Protein AF-A0A523VDJ6-F1 (afdb_monomer_lite)

Secondary structure (DSSP, 8-state):
-----SSSSGGGGS------------PPPP-----S-------SEEEEEES-GGGHHHHTTSGGGTTEEE-GGGEEEEE--TTS-HHHHHHHHHTSTTEEEEEE--

Sequence (106 aa):
MKYLYAALLTIILISAQPISIFSAKKAPKPLLRKSINKPIRASNKVIVKYKNKKKVSAASKKSLFKNRKLIKGGAVELKLKSSQNVTQVINRLEKDPNVEYAEPNY

pLDDT: mean 70.22, std 13.47, range [42.84, 89.5]

Structure (mmCIF, N/CA/C/O backbone):
data_AF-A0A523VDJ6-F1
#
_entry.id   AF-A0A523VDJ6-F1
#
loop_
_atom_site.group_PDB
_atom_site.id
_atom_site.type_symbol
_atom_site.label_atom_id
_atom_site.label_alt_id
_atom_site.label_comp_id
_atom_sit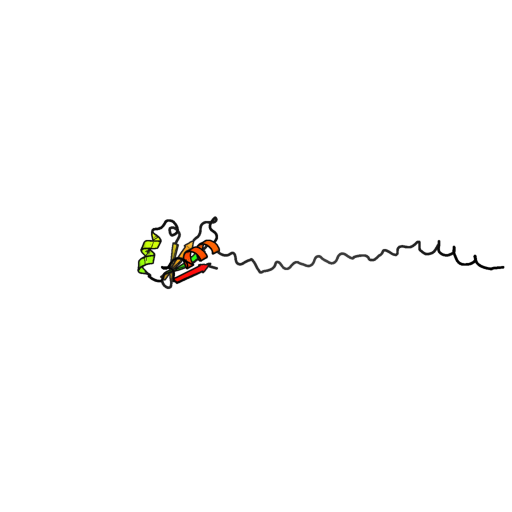e.label_asym_id
_atom_site.label_entity_id
_atom_site.label_seq_id
_atom_site.pdbx_PDB_ins_code
_atom_site.Cartn_x
_atom_site.Cartn_y
_atom_site.Cartn_z
_atom_site.occupancy
_atom_site.B_iso_or_equiv
_atom_site.auth_seq_id
_atom_site.auth_comp_id
_atom_site.auth_asym_id
_atom_site.auth_atom_id
_atom_site.pdbx_PDB_model_num
ATOM 1 N N . MET A 1 1 ? 62.834 20.723 73.437 1.00 42.84 1 MET A N 1
ATOM 2 C CA . MET A 1 1 ? 62.205 19.935 72.353 1.00 42.84 1 MET A CA 1
ATOM 3 C C . MET A 1 1 ? 61.002 20.705 71.813 1.00 42.84 1 MET A C 1
ATOM 5 O O . MET A 1 1 ? 60.076 20.927 72.574 1.00 42.84 1 MET A O 1
ATOM 9 N N . LYS A 1 2 ? 61.046 21.046 70.515 1.00 49.69 2 LYS A N 1
ATOM 10 C CA . LYS A 1 2 ? 59.914 21.203 69.574 1.00 49.69 2 LYS A CA 1
ATOM 11 C C . LYS A 1 2 ? 58.973 22.419 69.730 1.00 49.69 2 LYS A C 1
ATOM 13 O O . LYS A 1 2 ? 57.945 22.361 70.389 1.00 49.69 2 LYS A O 1
ATOM 18 N N . TYR A 1 3 ? 59.300 23.471 68.974 1.00 55.03 3 TYR A N 1
ATOM 19 C CA . TYR A 1 3 ? 58.349 24.390 68.335 1.00 55.03 3 TYR A CA 1
ATOM 20 C C . TYR A 1 3 ? 57.348 23.588 67.493 1.00 55.03 3 TYR A C 1
ATOM 22 O O . TYR A 1 3 ? 57.838 22.836 66.656 1.00 55.03 3 TYR A O 1
ATOM 30 N N . LEU A 1 4 ? 56.020 23.732 67.655 1.00 54.00 4 LEU A N 1
ATOM 31 C CA . LEU A 1 4 ? 55.066 23.415 66.568 1.00 54.00 4 LEU A CA 1
ATOM 32 C C . LEU A 1 4 ? 53.579 23.752 66.834 1.00 54.00 4 LEU A C 1
ATOM 34 O O . LEU A 1 4 ? 52.733 22.908 66.582 1.00 54.00 4 LEU A O 1
ATOM 38 N N . TYR A 1 5 ? 53.192 24.939 67.308 1.00 48.34 5 TYR A N 1
ATOM 39 C CA . TYR A 1 5 ? 51.747 25.280 67.310 1.00 48.34 5 TYR A CA 1
ATOM 40 C C . TYR A 1 5 ? 51.421 26.715 66.878 1.00 48.34 5 TYR A C 1
ATOM 42 O O . TYR A 1 5 ? 50.339 27.226 67.142 1.00 48.34 5 TYR A O 1
ATOM 50 N N . ALA A 1 6 ? 52.324 27.345 66.124 1.00 57.72 6 ALA A N 1
ATOM 51 C CA . ALA A 1 6 ? 52.032 28.552 65.358 1.00 57.72 6 ALA A CA 1
ATOM 52 C C . ALA A 1 6 ? 51.826 28.168 63.884 1.00 57.72 6 ALA A C 1
ATOM 54 O O . ALA A 1 6 ? 52.802 28.142 63.146 1.00 57.72 6 ALA A O 1
ATOM 55 N N . ALA A 1 7 ? 50.594 27.805 63.488 1.00 57.47 7 ALA A N 1
ATOM 56 C CA . ALA A 1 7 ? 50.152 27.805 62.075 1.00 57.47 7 ALA A CA 1
ATOM 57 C C . ALA A 1 7 ? 48.694 27.353 61.806 1.00 57.47 7 ALA A C 1
ATOM 59 O O . ALA A 1 7 ? 48.304 27.374 60.644 1.00 57.47 7 ALA A O 1
ATOM 60 N N . LEU A 1 8 ? 47.876 26.918 62.783 1.00 52.41 8 LEU A N 1
ATOM 61 C CA . LEU A 1 8 ? 46.658 26.147 62.434 1.00 52.41 8 LEU A CA 1
ATOM 62 C C . LEU A 1 8 ? 45.282 26.757 62.756 1.00 52.41 8 LEU A C 1
ATOM 64 O O . LEU A 1 8 ? 44.281 26.125 62.445 1.00 52.41 8 LEU A O 1
ATOM 68 N N . LEU A 1 9 ? 45.162 27.958 63.329 1.00 47.81 9 LEU A N 1
ATOM 69 C CA . LEU A 1 9 ? 43.825 28.502 63.660 1.00 47.81 9 LEU A CA 1
ATOM 70 C C . LEU A 1 9 ? 43.527 29.907 63.122 1.00 47.81 9 LEU A C 1
ATOM 72 O O . LEU A 1 9 ? 42.463 30.452 63.390 1.00 47.81 9 LEU A O 1
ATOM 76 N N . THR A 1 10 ? 44.386 30.456 62.262 1.00 53.00 10 THR A N 1
ATOM 77 C CA . THR A 1 10 ? 44.071 31.642 61.440 1.00 53.00 10 THR A CA 1
ATOM 78 C C . THR A 1 10 ? 43.194 31.326 60.217 1.00 53.00 10 THR A C 1
ATOM 80 O O . THR A 1 10 ? 42.798 32.235 59.496 1.00 53.00 10 THR A O 1
ATOM 83 N N . ILE A 1 11 ? 42.826 30.058 59.994 1.00 54.84 11 ILE A N 1
ATOM 84 C CA . ILE A 1 11 ? 41.999 29.612 58.852 1.00 54.84 11 ILE A CA 1
ATOM 85 C C . ILE A 1 11 ? 40.491 29.877 59.075 1.00 54.84 11 ILE A C 1
ATOM 87 O O . ILE A 1 11 ? 39.700 29.796 58.139 1.00 54.84 11 ILE A O 1
ATOM 91 N N . ILE A 1 12 ? 40.063 30.253 60.286 1.00 53.66 12 ILE A N 1
ATOM 92 C CA . ILE A 1 12 ? 38.631 30.300 60.646 1.00 53.66 12 ILE A CA 1
ATOM 93 C C . ILE A 1 12 ? 37.915 31.608 60.237 1.00 53.66 12 ILE A C 1
ATOM 95 O O . ILE A 1 12 ? 36.693 31.671 60.324 1.00 53.66 12 ILE A O 1
ATOM 99 N N . LEU A 1 13 ? 38.599 32.637 59.715 1.00 51.25 13 LEU A N 1
ATOM 100 C CA . LEU A 1 13 ? 37.962 33.956 59.514 1.00 51.25 13 LEU A CA 1
ATOM 101 C C . LEU A 1 13 ? 37.902 34.511 58.077 1.00 51.25 13 LEU A C 1
ATOM 103 O O . LEU A 1 13 ? 37.571 35.681 57.920 1.00 51.25 13 LEU A O 1
ATOM 107 N N . ILE A 1 14 ? 38.197 33.724 57.029 1.00 54.44 14 ILE A N 1
ATOM 108 C CA . ILE A 1 14 ? 38.289 34.262 55.645 1.00 54.44 14 ILE A CA 1
ATOM 109 C C . ILE A 1 14 ? 37.313 33.619 54.634 1.00 54.44 14 ILE A C 1
ATOM 111 O O . ILE A 1 14 ? 37.105 34.167 53.558 1.00 54.44 14 ILE A O 1
ATOM 115 N N . SER A 1 15 ? 36.609 32.528 54.951 1.00 51.22 15 SER A N 1
ATOM 116 C CA . SER A 1 15 ? 35.630 31.933 54.011 1.00 51.22 15 SER A CA 1
ATOM 117 C C . SER A 1 15 ? 34.175 32.371 54.237 1.00 51.22 15 SER A C 1
ATOM 119 O O . SER A 1 15 ? 33.258 31.853 53.598 1.00 51.22 15 SER A O 1
ATOM 121 N N . ALA A 1 16 ? 33.947 33.366 55.099 1.00 58.91 16 ALA A N 1
ATOM 122 C CA . ALA A 1 16 ? 32.663 34.038 55.255 1.00 58.91 16 ALA A CA 1
ATOM 123 C C . ALA A 1 16 ? 32.427 35.033 54.106 1.00 58.91 16 ALA A C 1
ATOM 125 O O . ALA A 1 16 ? 32.454 36.237 54.325 1.00 58.91 16 ALA A O 1
ATOM 126 N N . GLN A 1 17 ? 32.223 34.537 52.881 1.00 60.22 17 GLN A N 1
ATOM 127 C CA . GLN A 1 17 ? 31.633 35.298 51.770 1.00 60.22 17 GLN A CA 1
ATOM 128 C C . GLN A 1 17 ? 31.294 34.362 50.594 1.00 60.22 17 GLN A C 1
ATOM 130 O O . GLN A 1 17 ? 32.170 34.022 49.798 1.00 60.22 17 GLN A O 1
ATOM 135 N N . PRO A 1 18 ? 30.027 33.951 50.410 1.00 60.59 18 PRO A N 1
ATOM 136 C CA . PRO A 1 18 ? 29.593 33.447 49.121 1.00 60.59 18 PRO A CA 1
ATOM 137 C C . PRO A 1 18 ? 29.374 34.656 48.204 1.00 60.59 18 PRO A C 1
ATOM 139 O O . PRO A 1 18 ? 28.345 35.327 48.285 1.00 60.59 18 PRO A O 1
ATOM 142 N N . ILE A 1 19 ? 30.320 34.949 47.308 1.00 59.25 19 ILE A N 1
ATOM 143 C CA . ILE A 1 19 ? 30.077 35.872 46.187 1.00 59.25 19 ILE A CA 1
ATOM 144 C C . ILE A 1 19 ? 29.191 35.126 45.179 1.00 59.25 19 ILE A C 1
ATOM 146 O O . ILE A 1 19 ? 29.629 34.634 44.143 1.00 59.25 19 ILE A O 1
ATOM 150 N N . SER A 1 20 ? 27.916 34.989 45.532 1.00 56.34 20 SER A N 1
ATOM 151 C CA . SER A 1 20 ? 26.860 34.498 44.659 1.00 56.34 20 SER A CA 1
ATOM 152 C C . SER A 1 20 ? 26.195 35.695 43.997 1.00 56.34 20 SER A C 1
ATOM 154 O O . SER A 1 20 ? 25.185 36.200 44.482 1.00 56.34 20 SER A O 1
ATOM 156 N N . ILE A 1 21 ? 26.750 36.147 42.872 1.00 57.00 21 ILE A N 1
ATOM 157 C CA . ILE A 1 21 ? 26.034 37.039 41.952 1.00 57.00 21 ILE A CA 1
ATOM 158 C C . ILE A 1 21 ? 26.335 36.669 40.495 1.00 57.00 21 ILE A C 1
ATOM 160 O O . ILE A 1 21 ? 26.593 37.526 39.654 1.00 57.00 21 ILE A O 1
ATOM 164 N N . PHE A 1 22 ? 26.247 35.380 40.152 1.00 60.38 22 PHE A N 1
ATOM 165 C CA . PHE A 1 22 ? 25.940 35.027 38.765 1.00 60.38 22 PHE A CA 1
ATOM 166 C C . PHE A 1 22 ? 24.454 35.324 38.548 1.00 60.38 22 PHE A C 1
ATOM 168 O O . PHE A 1 22 ? 23.582 34.467 38.678 1.00 60.38 22 PHE A O 1
ATOM 175 N N . SER A 1 23 ? 24.157 36.602 38.309 1.00 53.97 23 SER A N 1
ATOM 176 C CA . SER A 1 23 ? 22.832 37.051 37.909 1.00 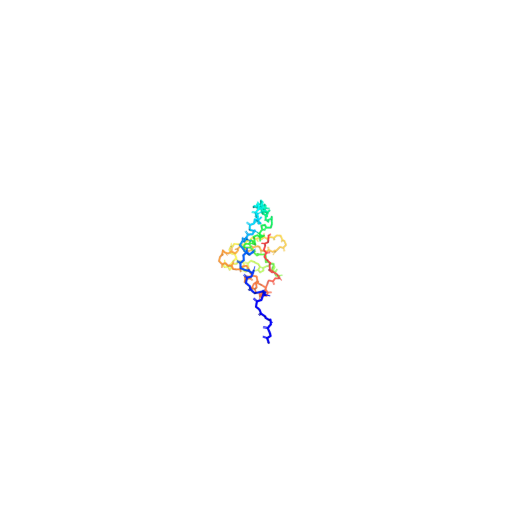53.97 23 SER A CA 1
ATOM 177 C C . SER A 1 23 ? 22.545 36.444 36.539 1.00 53.97 23 SER A C 1
ATOM 179 O O . SER A 1 23 ? 22.967 36.963 35.504 1.00 53.97 23 SER A O 1
ATOM 181 N N . ALA A 1 24 ? 21.870 35.294 36.533 1.00 62.69 24 ALA A N 1
ATOM 182 C CA . ALA A 1 24 ? 21.318 34.683 35.337 1.00 62.69 24 ALA A CA 1
ATOM 183 C C . ALA A 1 24 ? 20.191 35.588 34.823 1.00 62.69 24 ALA A C 1
ATOM 185 O O . ALA A 1 24 ? 19.003 35.365 35.067 1.00 62.69 24 ALA A O 1
ATOM 186 N N . LYS A 1 25 ? 20.581 36.668 34.140 1.00 65.06 25 LYS A N 1
ATOM 187 C CA . LYS A 1 25 ? 19.687 37.535 33.383 1.00 65.06 25 LYS A CA 1
ATOM 188 C C . LYS A 1 25 ? 18.940 36.620 32.416 1.00 65.06 25 LYS A C 1
ATOM 190 O O . LYS A 1 25 ? 19.551 36.050 31.517 1.00 65.06 25 LYS A O 1
ATOM 195 N N . LYS A 1 26 ? 17.644 36.402 32.675 1.00 62.03 26 LYS A N 1
ATOM 196 C CA . LYS A 1 26 ? 16.779 35.500 31.902 1.00 62.03 26 LYS A CA 1
ATOM 197 C C . LYS A 1 26 ? 16.989 35.773 30.414 1.00 62.03 26 LYS A C 1
ATOM 199 O O . LYS A 1 26 ? 16.600 36.833 29.925 1.00 62.03 26 LYS A O 1
ATOM 204 N N . ALA A 1 27 ? 17.620 34.833 29.714 1.00 67.31 27 ALA A N 1
ATOM 205 C CA . ALA A 1 27 ? 17.724 34.896 28.268 1.00 67.31 27 ALA A CA 1
ATOM 206 C C . ALA A 1 27 ? 16.295 34.930 27.697 1.00 67.31 27 ALA A C 1
ATOM 208 O O . ALA A 1 27 ? 15.441 34.163 28.163 1.00 67.31 27 ALA A O 1
ATOM 209 N N . PRO A 1 28 ? 15.992 35.828 26.742 1.00 68.75 28 PRO A N 1
ATOM 210 C CA . PRO A 1 28 ? 14.687 35.849 26.106 1.00 68.75 28 PRO A CA 1
ATOM 211 C C . PRO A 1 28 ? 14.425 34.465 25.515 1.00 68.75 28 PRO A C 1
ATOM 213 O O . PRO A 1 28 ? 15.282 33.885 24.849 1.00 68.75 28 PRO A O 1
ATOM 216 N N . LYS A 1 29 ? 13.250 33.917 25.838 1.00 71.06 29 LYS A N 1
ATOM 217 C CA . LYS A 1 29 ? 12.817 32.579 25.435 1.00 71.06 29 LYS A CA 1
ATOM 218 C C . LYS A 1 29 ? 13.092 32.428 23.933 1.00 71.06 29 LYS A C 1
ATOM 220 O O . LYS A 1 29 ? 12.582 33.260 23.178 1.00 71.06 29 LYS A O 1
ATOM 225 N N . PRO A 1 30 ? 13.893 31.441 23.488 1.00 67.62 30 PRO A N 1
ATOM 226 C CA . PRO A 1 30 ? 14.135 31.262 22.067 1.00 67.62 30 PRO A CA 1
ATOM 227 C C . PRO A 1 30 ? 12.772 31.118 21.400 1.00 67.62 30 PRO A C 1
ATOM 229 O O . PRO A 1 30 ? 11.961 30.284 21.813 1.00 67.62 30 PRO A O 1
ATOM 232 N N . LEU A 1 31 ? 12.484 31.991 20.432 1.00 73.00 31 LEU A N 1
ATOM 233 C CA . LEU A 1 31 ? 11.289 31.882 19.611 1.00 73.00 31 LEU A CA 1
ATOM 234 C C . LEU A 1 31 ? 11.409 30.552 18.878 1.00 73.00 31 LEU A C 1
ATOM 236 O O . LEU A 1 31 ? 12.096 30.449 17.864 1.00 73.00 31 LEU A O 1
ATOM 240 N N . LEU A 1 32 ? 10.787 29.517 19.444 1.00 66.62 32 LEU A N 1
ATOM 241 C CA . LEU A 1 32 ? 10.645 28.220 18.815 1.00 66.62 32 LEU A CA 1
ATOM 242 C C . LEU A 1 32 ? 9.935 28.483 17.491 1.00 66.62 32 LEU A C 1
ATOM 244 O O . LEU A 1 32 ? 8.718 28.681 17.451 1.00 66.62 32 LEU A O 1
ATOM 248 N N . ARG A 1 33 ? 10.707 28.539 16.401 1.00 62.59 33 ARG A N 1
ATOM 249 C CA . ARG A 1 33 ? 10.155 28.479 15.053 1.00 62.59 33 ARG A CA 1
ATOM 250 C C . ARG A 1 33 ? 9.295 27.226 15.046 1.00 62.59 33 ARG A C 1
ATOM 252 O O . ARG A 1 33 ? 9.814 26.126 15.228 1.00 62.59 33 ARG A O 1
ATOM 259 N N . LYS A 1 34 ? 7.977 27.389 14.896 1.00 59.88 34 LYS A N 1
ATOM 260 C CA . LYS A 1 34 ? 7.085 26.255 14.659 1.00 59.88 34 LYS A CA 1
ATOM 261 C C . LYS A 1 34 ? 7.680 25.506 13.474 1.00 59.88 34 LYS A C 1
ATOM 263 O O . LYS A 1 34 ? 7.769 26.069 12.386 1.00 59.88 34 LYS A O 1
ATOM 268 N N . SER A 1 35 ? 8.159 24.290 13.723 1.00 60.38 35 SER A N 1
ATOM 269 C CA . SER A 1 35 ? 8.635 23.397 12.677 1.00 60.38 35 SER A CA 1
ATOM 270 C C . SER A 1 35 ? 7.558 23.342 11.595 1.00 60.38 35 SER A C 1
ATOM 272 O O . SER A 1 35 ? 6.417 22.966 11.863 1.00 60.38 35 SER A O 1
ATOM 274 N N . ILE A 1 36 ? 7.902 23.803 10.390 1.00 66.06 36 ILE A N 1
ATOM 275 C CA . ILE A 1 36 ? 7.001 23.817 9.229 1.00 66.06 36 ILE A CA 1
ATOM 276 C C . ILE A 1 36 ? 6.826 22.391 8.676 1.00 66.06 36 ILE A C 1
ATOM 278 O O . ILE A 1 36 ? 5.951 22.155 7.847 1.00 66.06 36 ILE A O 1
ATOM 282 N N . ASN A 1 37 ? 7.553 21.404 9.217 1.00 59.69 37 ASN A N 1
ATOM 283 C CA . ASN A 1 37 ? 7.240 19.993 9.031 1.00 59.69 37 ASN A CA 1
ATOM 284 C C . ASN A 1 37 ? 5.976 19.643 9.822 1.00 59.69 37 ASN A C 1
ATOM 286 O O . ASN A 1 37 ? 6.018 18.968 10.851 1.00 59.69 37 ASN A O 1
ATOM 290 N N . LYS A 1 38 ? 4.817 20.081 9.316 1.00 58.00 38 LYS A N 1
ATOM 291 C CA . LYS A 1 38 ? 3.585 19.342 9.573 1.00 58.00 38 LYS A CA 1
ATOM 292 C C . LYS A 1 38 ? 3.864 17.916 9.090 1.00 58.00 38 LYS A C 1
ATOM 294 O O . LYS A 1 38 ? 4.257 17.768 7.932 1.00 58.00 38 LYS A O 1
ATOM 299 N N . PRO A 1 39 ? 3.717 16.886 9.938 1.00 57.47 39 PRO A N 1
ATOM 300 C CA . PRO A 1 39 ? 3.850 15.519 9.467 1.00 57.47 39 PRO A CA 1
ATOM 301 C C . PRO A 1 39 ? 2.879 15.353 8.300 1.00 57.47 39 PRO A C 1
ATOM 303 O O . PRO A 1 39 ? 1.697 15.689 8.436 1.00 57.47 39 PRO A O 1
ATOM 306 N N . ILE A 1 40 ? 3.395 14.916 7.148 1.00 58.19 40 ILE A N 1
ATOM 307 C CA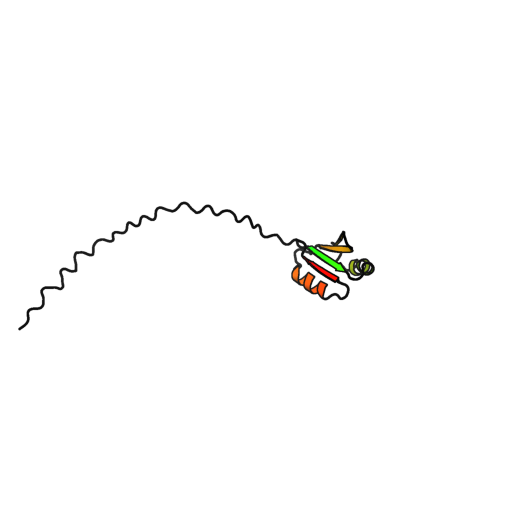 . ILE A 1 40 ? 2.571 14.575 5.989 1.00 58.19 40 ILE A CA 1
ATOM 308 C C . ILE A 1 40 ? 1.604 13.516 6.500 1.00 58.19 40 ILE A C 1
ATOM 310 O O . ILE A 1 40 ? 1.993 12.402 6.853 1.00 58.19 40 ILE A O 1
ATOM 314 N N . ARG A 1 41 ? 0.351 13.926 6.692 1.00 56.81 41 ARG A N 1
ATOM 315 C CA . ARG A 1 41 ? -0.665 13.102 7.329 1.00 56.81 41 ARG A CA 1
ATOM 316 C C . ARG A 1 41 ? -1.014 12.045 6.298 1.00 56.81 41 ARG A C 1
ATOM 318 O O . ARG A 1 41 ? -1.763 12.346 5.376 1.00 56.81 41 ARG A O 1
ATOM 325 N N . ALA A 1 42 ? -0.416 10.859 6.432 1.00 58.56 42 ALA A N 1
ATOM 326 C CA . ALA A 1 42 ? -0.683 9.734 5.549 1.00 58.56 42 ALA A CA 1
ATOM 327 C C . ALA A 1 42 ? -2.198 9.594 5.428 1.00 58.56 42 ALA A C 1
ATOM 329 O O . ALA A 1 42 ? -2.907 9.401 6.424 1.00 58.56 42 ALA A O 1
ATOM 330 N N . SER A 1 43 ? -2.711 9.823 4.224 1.00 68.31 43 SER A N 1
ATOM 331 C CA . SER A 1 43 ? -4.136 9.694 4.009 1.00 68.31 43 SER A CA 1
ATOM 332 C C . SER A 1 43 ? -4.486 8.213 4.206 1.00 68.31 43 SER A C 1
ATOM 334 O O . SER A 1 43 ? -3.704 7.336 3.845 1.00 68.31 43 SER A O 1
ATOM 336 N N . ASN A 1 44 ? -5.632 7.900 4.825 1.00 82.50 44 ASN A N 1
ATOM 337 C CA . ASN A 1 44 ? -6.097 6.513 5.009 1.00 82.50 44 ASN A CA 1
ATOM 338 C C . ASN A 1 44 ? -6.573 5.927 3.669 1.00 82.50 44 ASN A C 1
ATOM 340 O O . ASN A 1 44 ? -7.732 5.533 3.506 1.00 82.50 44 ASN A O 1
ATOM 344 N N . LYS A 1 45 ? -5.704 5.962 2.666 1.00 85.62 45 LYS A N 1
ATOM 345 C CA . LYS A 1 45 ? -5.973 5.611 1.286 1.00 85.62 45 LYS A CA 1
ATOM 346 C C . LYS A 1 45 ? -4.797 4.806 0.751 1.00 85.62 45 LYS A C 1
ATOM 348 O O . LYS A 1 45 ? -3.642 5.113 1.030 1.00 85.62 45 LYS A O 1
ATOM 353 N N . VAL A 1 46 ? -5.115 3.786 -0.031 1.00 87.38 46 VAL A N 1
ATOM 354 C CA . VAL A 1 46 ? -4.146 2.886 -0.661 1.00 87.38 46 VAL A CA 1
ATOM 355 C C . VAL A 1 46 ? -4.437 2.850 -2.150 1.00 87.38 46 VAL A C 1
ATOM 357 O O . VAL A 1 46 ? -5.587 2.677 -2.545 1.00 87.38 46 VAL A O 1
ATOM 360 N N . ILE A 1 47 ? -3.421 3.018 -2.981 1.00 88.56 47 ILE A N 1
ATOM 361 C CA . ILE A 1 47 ? -3.501 2.818 -4.424 1.00 88.56 47 ILE A CA 1
ATOM 362 C C . ILE A 1 47 ? -3.136 1.366 -4.707 1.00 88.56 47 ILE A C 1
ATOM 364 O O . ILE A 1 47 ? -2.117 0.878 -4.239 1.00 88.56 47 ILE A O 1
ATOM 368 N N . VAL A 1 48 ? -3.970 0.665 -5.470 1.00 87.88 48 VAL A N 1
ATOM 369 C CA . VAL A 1 48 ? -3.754 -0.736 -5.844 1.00 87.88 48 VAL A CA 1
ATOM 370 C C . VAL A 1 48 ? -3.862 -0.875 -7.347 1.00 87.88 48 VAL A C 1
ATOM 372 O O . VAL A 1 48 ? -4.885 -0.509 -7.933 1.00 87.88 48 VAL A O 1
ATOM 375 N N . LYS A 1 49 ? -2.849 -1.458 -7.979 1.00 86.81 49 LYS A N 1
ATOM 376 C CA . LYS A 1 49 ? -2.922 -1.870 -9.381 1.00 86.81 49 LYS A CA 1
ATOM 377 C C . LYS A 1 49 ? -3.028 -3.384 -9.453 1.00 86.81 49 LYS A C 1
ATOM 379 O O . LYS A 1 49 ? -2.351 -4.100 -8.725 1.00 86.81 49 LYS A O 1
ATOM 384 N N . TYR A 1 50 ? -3.897 -3.876 -10.327 1.00 85.00 50 TYR A N 1
ATOM 385 C CA . TYR A 1 50 ? -4.119 -5.306 -10.522 1.00 85.00 50 TYR A CA 1
ATOM 386 C C . TYR A 1 50 ? -3.501 -5.763 -11.836 1.00 85.00 50 TYR A C 1
ATOM 388 O O . TYR A 1 50 ? -3.680 -5.097 -12.856 1.00 85.00 50 TYR A O 1
ATOM 396 N N . LYS A 1 51 ? -2.896 -6.956 -11.833 1.00 84.19 51 LYS A N 1
ATOM 397 C CA . LYS A 1 51 ? -2.285 -7.565 -13.029 1.00 84.19 51 LYS A CA 1
ATOM 398 C C . LYS A 1 51 ? -3.290 -7.726 -14.169 1.00 84.19 51 LYS A C 1
ATOM 400 O O . LYS A 1 51 ? -2.951 -7.598 -15.339 1.00 84.19 51 LYS A O 1
ATOM 405 N N . ASN A 1 52 ? -4.551 -8.015 -13.833 1.00 81.00 52 ASN A N 1
ATOM 406 C CA . ASN A 1 52 ? -5.615 -8.194 -14.814 1.00 81.00 52 ASN A CA 1
ATOM 407 C C . ASN A 1 52 ? -6.766 -7.206 -14.586 1.00 81.00 52 ASN A C 1
ATOM 409 O O . ASN A 1 52 ? -7.565 -7.358 -13.658 1.00 81.00 52 ASN A O 1
ATOM 413 N N . LYS A 1 53 ? -6.904 -6.246 -15.509 1.00 69.19 53 LYS A N 1
ATOM 414 C CA . LYS A 1 53 ? -7.951 -5.210 -15.499 1.00 69.19 53 LYS A CA 1
ATOM 415 C C . LYS A 1 53 ? -9.373 -5.789 -15.458 1.00 69.19 53 LYS A C 1
ATOM 417 O O . LYS A 1 53 ? -10.248 -5.200 -14.830 1.00 69.19 53 LYS A O 1
ATOM 422 N N . LYS A 1 54 ? -9.616 -6.969 -16.050 1.00 67.75 54 LYS A N 1
ATOM 423 C CA . LYS A 1 54 ? -10.944 -7.618 -16.041 1.00 67.75 54 LYS A CA 1
ATOM 424 C C . LYS A 1 54 ? -11.325 -8.173 -14.663 1.00 67.75 54 LYS A C 1
ATOM 426 O O . LYS A 1 54 ? -12.506 -8.202 -14.334 1.00 67.75 54 LYS A O 1
ATOM 431 N N . LYS A 1 55 ? -10.347 -8.558 -13.828 1.00 62.94 55 LYS A N 1
ATOM 432 C CA . LYS A 1 55 ? -10.582 -9.074 -12.461 1.00 62.94 55 LYS A CA 1
ATOM 433 C C . LYS A 1 55 ? -10.853 -7.974 -11.435 1.00 62.94 55 LYS A C 1
ATOM 435 O O . LYS A 1 55 ? -11.374 -8.265 -10.356 1.00 62.94 55 LYS A O 1
ATOM 440 N N . VAL A 1 56 ? -10.577 -6.716 -11.787 1.00 60.97 56 VAL A N 1
ATOM 441 C CA . VAL A 1 56 ? -10.887 -5.553 -10.946 1.00 60.97 56 VAL A CA 1
ATOM 442 C C . VAL A 1 56 ? -12.379 -5.502 -10.626 1.00 60.97 56 VAL A C 1
ATOM 444 O O . VAL A 1 56 ? -12.721 -5.164 -9.502 1.00 60.97 56 VAL A O 1
ATOM 447 N N . SER A 1 57 ? -13.253 -5.905 -11.560 1.00 56.34 57 SER A N 1
ATOM 448 C CA . SER A 1 57 ? -14.719 -5.937 -11.401 1.00 56.34 57 SER A CA 1
ATOM 449 C C . SER A 1 57 ? -15.224 -7.035 -10.451 1.00 56.34 57 SER A C 1
ATOM 451 O O . SER A 1 57 ? -16.274 -6.861 -9.824 1.00 56.34 57 SER A O 1
ATOM 453 N N . ALA A 1 58 ? -14.460 -8.117 -10.275 1.00 55.25 58 ALA A N 1
ATOM 454 C CA . ALA A 1 58 ? -14.796 -9.230 -9.390 1.00 55.25 58 ALA A CA 1
ATOM 455 C C . ALA A 1 58 ? -14.299 -8.996 -7.953 1.00 55.25 58 ALA A C 1
ATOM 457 O O . ALA A 1 58 ? -15.080 -9.127 -7.010 1.00 55.25 58 ALA A O 1
ATOM 458 N N . ALA A 1 59 ? -13.040 -8.569 -7.773 1.00 57.06 59 ALA A N 1
ATOM 459 C CA . ALA A 1 59 ? -12.500 -8.194 -6.455 1.00 57.06 59 ALA A CA 1
ATOM 460 C C . ALA A 1 59 ? -13.322 -7.055 -5.829 1.00 57.06 59 ALA A C 1
ATOM 462 O O . ALA A 1 59 ? -13.724 -7.107 -4.670 1.00 57.06 59 ALA A O 1
ATOM 463 N N . SER A 1 60 ? -13.691 -6.110 -6.683 1.00 54.94 60 SER A N 1
ATOM 464 C CA . SER A 1 60 ? -14.679 -5.054 -6.517 1.00 54.94 60 SER A CA 1
ATOM 465 C C . SER A 1 60 ? -15.958 -5.391 -5.738 1.00 54.94 60 SER A C 1
ATOM 467 O O . SER A 1 60 ? -16.503 -4.523 -5.053 1.00 54.94 60 SER A O 1
ATOM 469 N N . LYS A 1 61 ? -16.478 -6.615 -5.870 1.00 54.56 61 LYS A N 1
ATOM 470 C CA . LYS A 1 61 ? -17.740 -7.013 -5.232 1.00 54.56 61 LYS A CA 1
ATOM 471 C C . LYS A 1 61 ? -17.553 -7.398 -3.761 1.00 54.56 61 LYS A C 1
ATOM 473 O O . LYS A 1 61 ? -18.535 -7.492 -3.030 1.00 54.56 61 LYS A O 1
ATOM 478 N N . LYS A 1 62 ? -16.312 -7.593 -3.294 1.00 59.62 62 LYS A N 1
ATOM 479 C CA . LYS A 1 62 ? -16.027 -7.869 -1.880 1.00 59.62 62 LYS A CA 1
ATOM 480 C C . LYS A 1 62 ? -16.186 -6.584 -1.057 1.00 59.62 62 LYS A C 1
ATOM 482 O O . LYS A 1 62 ? -15.720 -5.519 -1.446 1.00 59.62 62 LYS A O 1
ATOM 487 N N . SER A 1 63 ? -16.806 -6.704 0.118 1.00 54.81 63 SER A N 1
ATOM 488 C CA . SER A 1 63 ? -17.129 -5.622 1.073 1.00 54.81 63 SER A CA 1
ATOM 489 C C . SER A 1 63 ? -15.996 -4.608 1.333 1.00 54.81 63 SER A C 1
ATOM 491 O O . SER A 1 63 ? -16.252 -3.415 1.496 1.00 54.81 63 SER A O 1
ATOM 493 N N . LEU A 1 64 ? -14.738 -5.061 1.292 1.00 57.28 64 LEU A N 1
ATOM 494 C CA . LEU A 1 64 ? -13.537 -4.229 1.445 1.00 57.28 64 LEU A CA 1
ATOM 495 C C . LEU A 1 64 ? -13.383 -3.143 0.363 1.00 57.28 64 LEU A C 1
ATOM 497 O O . LEU A 1 64 ? -12.707 -2.148 0.597 1.00 57.28 64 LEU A O 1
ATOM 501 N N . PHE A 1 65 ? -14.035 -3.300 -0.789 1.00 61.50 65 PHE A N 1
ATOM 502 C CA . PHE A 1 65 ? -13.891 -2.434 -1.961 1.00 61.50 65 PHE A CA 1
ATOM 503 C C . PHE A 1 65 ? -15.075 -1.489 -2.186 1.00 61.50 65 PHE A C 1
ATOM 505 O O . PHE A 1 65 ? -15.161 -0.886 -3.258 1.00 61.50 65 PHE A O 1
ATOM 512 N N . LYS A 1 66 ? -15.991 -1.357 -1.211 1.00 64.25 66 LYS A N 1
ATOM 513 C CA . LYS A 1 66 ? -17.160 -0.461 -1.316 1.00 64.25 66 LYS A CA 1
ATOM 514 C C . LYS A 1 66 ? -16.765 1.016 -1.454 1.00 64.25 66 LYS A C 1
ATOM 516 O O . LYS A 1 66 ? -17.445 1.756 -2.148 1.00 64.25 66 LYS A O 1
ATOM 521 N N . ASN A 1 67 ? -15.636 1.419 -0.869 1.00 70.50 67 ASN A N 1
ATOM 522 C CA . ASN A 1 67 ? -15.129 2.793 -0.924 1.00 70.50 67 ASN A CA 1
ATOM 523 C C . ASN A 1 67 ? -13.918 2.902 -1.856 1.00 70.50 67 ASN A C 1
ATOM 525 O O . ASN A 1 67 ? -12.822 3.261 -1.415 1.00 70.50 67 ASN A O 1
ATOM 529 N N . ARG A 1 68 ? -14.102 2.545 -3.131 1.00 75.00 68 ARG A N 1
ATOM 530 C CA . ARG A 1 68 ? -13.034 2.633 -4.128 1.00 75.00 68 ARG A CA 1
ATOM 531 C C . ARG A 1 68 ? -13.290 3.704 -5.181 1.00 75.00 68 ARG A C 1
ATOM 533 O O . ARG A 1 68 ? -14.434 3.918 -5.575 1.00 75.00 68 ARG A O 1
ATOM 540 N N . LYS A 1 69 ? -12.219 4.299 -5.699 1.00 79.56 69 LYS A N 1
ATOM 541 C CA . LYS A 1 69 ? -12.250 5.191 -6.862 1.00 79.56 69 LYS A CA 1
ATOM 542 C C . LYS A 1 69 ? -11.306 4.649 -7.930 1.00 79.56 69 LYS A C 1
ATOM 544 O O . LYS A 1 69 ? -10.163 4.318 -7.635 1.00 79.56 69 LYS A O 1
ATOM 549 N N . LEU A 1 70 ? -11.787 4.521 -9.165 1.00 79.94 70 LEU A N 1
ATOM 550 C CA . LEU A 1 70 ? -10.914 4.189 -10.289 1.00 79.94 70 LEU A CA 1
ATOM 551 C C . LEU A 1 70 ? -10.032 5.406 -10.593 1.00 79.94 70 LEU A C 1
ATOM 553 O O . LEU A 1 70 ? -10.541 6.521 -10.717 1.00 79.94 70 LEU A O 1
ATOM 557 N N . ILE A 1 71 ? -8.726 5.187 -10.705 1.00 79.94 71 ILE A N 1
ATOM 558 C CA . ILE A 1 71 ? -7.739 6.219 -11.028 1.00 79.94 71 ILE A CA 1
ATOM 559 C C . ILE A 1 71 ? -7.120 5.930 -12.401 1.00 79.94 71 ILE A C 1
ATOM 561 O O . ILE A 1 71 ? -7.259 4.834 -12.958 1.00 79.94 71 ILE A O 1
ATOM 565 N N . LYS A 1 72 ? -6.457 6.936 -12.984 1.00 73.50 72 LYS A N 1
ATOM 566 C CA . LYS A 1 72 ? -5.805 6.809 -14.296 1.00 73.50 72 LYS A CA 1
ATOM 567 C C . LYS A 1 72 ? -4.819 5.630 -14.303 1.00 73.50 72 LYS A C 1
ATOM 569 O O . LYS A 1 72 ? -4.227 5.292 -13.284 1.00 73.50 72 LYS A O 1
ATOM 574 N N . GLY A 1 73 ? -4.674 4.979 -15.457 1.00 71.50 73 GLY A N 1
ATOM 575 C CA . GLY A 1 73 ? -3.786 3.819 -15.617 1.00 71.50 73 GLY A CA 1
ATOM 576 C C . GLY A 1 73 ? -4.382 2.473 -15.185 1.00 71.50 73 GLY A C 1
ATOM 577 O O . GLY A 1 73 ? -3.705 1.452 -15.279 1.00 71.50 73 GLY A O 1
ATOM 578 N N . GLY A 1 74 ? -5.653 2.430 -14.766 1.00 73.06 74 GLY A N 1
ATOM 579 C CA . GLY A 1 74 ? -6.310 1.190 -14.333 1.00 73.06 74 GLY A CA 1
ATOM 580 C C . GLY A 1 74 ? -5.987 0.787 -12.892 1.00 73.06 74 GLY A C 1
ATOM 581 O O . GLY A 1 74 ? -6.247 -0.353 -12.508 1.00 73.06 74 GLY A O 1
ATOM 582 N N . ALA A 1 75 ? -5.435 1.715 -12.108 1.00 82.25 75 ALA A N 1
ATOM 583 C CA . ALA A 1 75 ? -5.277 1.573 -10.669 1.00 82.25 75 ALA A CA 1
ATOM 584 C C . ALA A 1 75 ? -6.587 1.908 -9.937 1.00 82.25 75 ALA A C 1
ATOM 586 O O . ALA A 1 75 ? -7.485 2.571 -10.465 1.00 82.25 75 ALA A O 1
ATOM 587 N N . VAL A 1 76 ? -6.692 1.446 -8.698 1.00 85.25 76 VAL A N 1
ATOM 588 C CA . VAL A 1 76 ? -7.848 1.623 -7.827 1.00 85.25 76 VAL A CA 1
ATOM 589 C C . VAL A 1 76 ? -7.387 2.250 -6.520 1.00 85.25 76 VAL A C 1
ATOM 591 O O . VAL A 1 76 ? -6.562 1.684 -5.815 1.00 85.25 76 VAL A O 1
ATOM 594 N N . GLU A 1 77 ? -7.957 3.394 -6.171 1.00 86.56 77 GLU A N 1
ATOM 595 C CA . GLU A 1 77 ? -7.798 4.012 -4.859 1.00 86.56 77 GLU A CA 1
ATOM 596 C C . GLU A 1 77 ? -8.794 3.369 -3.894 1.00 86.56 77 GLU A C 1
ATOM 598 O O . GLU A 1 77 ? -9.997 3.367 -4.155 1.00 86.56 77 GLU A O 1
ATOM 603 N N . LEU A 1 78 ? -8.310 2.832 -2.782 1.00 85.94 78 LEU A N 1
ATOM 604 C CA . LEU A 1 78 ? -9.097 2.253 -1.700 1.00 85.94 78 LEU A CA 1
ATOM 605 C C . LEU A 1 78 ? -9.054 3.186 -0.505 1.00 85.94 78 LEU A C 1
ATOM 607 O O . LEU A 1 78 ? -7.987 3.418 0.056 1.00 85.94 78 LEU A O 1
ATOM 611 N N . LYS A 1 79 ? -10.213 3.687 -0.081 1.00 86.06 79 LYS A N 1
ATOM 612 C CA . LYS A 1 79 ? -10.326 4.449 1.162 1.00 86.06 79 LYS A CA 1
ATOM 613 C C . LYS A 1 79 ? -10.560 3.487 2.323 1.00 86.06 79 LYS A C 1
ATOM 615 O O . LYS A 1 79 ? -11.607 2.840 2.400 1.00 86.06 79 LYS A O 1
ATOM 620 N N . LEU A 1 80 ? -9.590 3.413 3.226 1.00 83.56 80 LEU A N 1
ATOM 621 C CA . LEU A 1 80 ? -9.645 2.562 4.408 1.00 83.56 80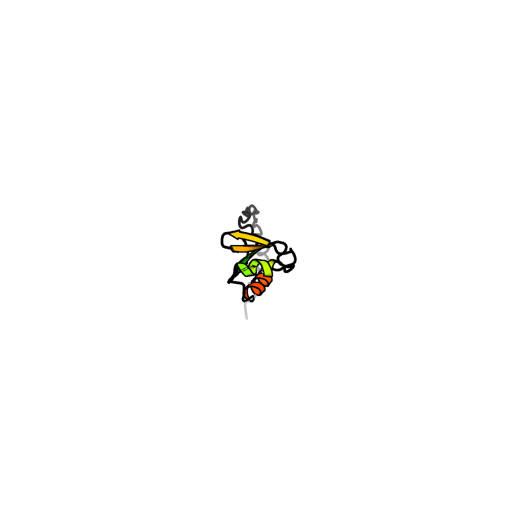 LEU A CA 1
ATOM 622 C C . LEU A 1 80 ? -10.537 3.178 5.486 1.00 83.56 80 LEU A C 1
ATOM 624 O O . LEU A 1 80 ? -10.693 4.401 5.584 1.00 83.56 80 LEU A O 1
ATOM 628 N N . LYS A 1 81 ? -11.135 2.319 6.314 1.00 81.50 81 LYS A N 1
ATOM 629 C CA . LYS A 1 81 ? -11.828 2.773 7.527 1.00 81.50 81 LYS A CA 1
ATOM 630 C C . LYS A 1 81 ? -10.802 3.269 8.545 1.00 81.50 81 LYS A C 1
ATOM 632 O O . LYS A 1 81 ? -9.677 2.790 8.566 1.00 81.50 81 LYS A O 1
ATOM 637 N N . SER A 1 82 ? -11.211 4.173 9.438 1.00 74.56 82 SER A N 1
ATOM 638 C CA . SER A 1 82 ? -10.312 4.751 10.452 1.00 74.56 82 SER A CA 1
ATOM 639 C C . SER A 1 82 ? -9.650 3.714 11.371 1.00 74.56 82 SER A C 1
ATOM 641 O O . SER A 1 82 ? -8.610 4.003 11.945 1.00 74.56 82 SER A O 1
ATOM 643 N N . SER A 1 83 ? -10.249 2.529 11.523 1.00 79.19 83 SER A N 1
ATOM 644 C CA . SER A 1 83 ? -9.728 1.422 12.331 1.00 79.19 83 SER A CA 1
ATOM 645 C C . SER A 1 83 ? -8.747 0.506 11.590 1.00 79.19 83 SER A C 1
ATOM 647 O O . SER A 1 83 ? -8.185 -0.400 12.198 1.00 79.19 83 SER A O 1
ATOM 649 N N . GLN A 1 84 ? -8.562 0.682 10.279 1.00 79.12 84 GLN A N 1
ATOM 650 C CA . GLN A 1 84 ? -7.713 -0.184 9.463 1.00 79.12 84 GLN A CA 1
ATOM 651 C C . GLN A 1 84 ? -6.319 0.424 9.312 1.00 79.12 84 GLN A C 1
ATOM 653 O O . GLN A 1 84 ? -6.171 1.563 8.877 1.00 79.12 84 GLN A O 1
ATOM 658 N N . ASN A 1 85 ? -5.293 -0.364 9.632 1.00 84.44 85 ASN A N 1
ATOM 659 C CA . ASN A 1 85 ? -3.902 0.035 9.464 1.00 84.44 85 ASN A CA 1
ATOM 660 C C . ASN A 1 85 ? -3.491 -0.085 7.984 1.00 84.44 85 ASN A C 1
ATOM 662 O O . ASN A 1 85 ? -3.542 -1.174 7.408 1.00 84.44 85 ASN A O 1
ATOM 666 N N . VAL A 1 86 ? -3.067 1.035 7.390 1.00 84.50 86 VAL A N 1
ATOM 667 C CA . VAL A 1 86 ? -2.631 1.141 5.987 1.00 84.50 86 VAL A CA 1
ATOM 668 C C . VAL A 1 86 ? -1.563 0.100 5.646 1.00 84.50 86 VAL A C 1
ATOM 670 O O . VAL A 1 86 ? -1.723 -0.642 4.679 1.00 84.50 86 VAL A O 1
ATOM 673 N N . THR A 1 87 ? -0.530 -0.029 6.478 1.00 86.81 87 THR A N 1
ATOM 674 C CA . THR A 1 87 ? 0.591 -0.953 6.258 1.00 86.81 87 THR A CA 1
ATOM 675 C C . THR A 1 87 ? 0.135 -2.409 6.254 1.00 86.81 87 THR A C 1
ATOM 677 O O . THR A 1 87 ? 0.526 -3.186 5.390 1.00 86.81 87 THR A O 1
ATOM 680 N N . GLN A 1 88 ? -0.750 -2.792 7.177 1.00 87.62 88 GLN A N 1
ATOM 681 C CA . GLN A 1 88 ? -1.279 -4.160 7.214 1.00 87.62 88 GLN A CA 1
ATOM 682 C C . GLN A 1 88 ? -2.128 -4.479 5.980 1.00 87.62 88 GLN A C 1
ATOM 684 O O . GLN A 1 88 ? -2.101 -5.606 5.482 1.00 87.62 88 GLN A O 1
ATOM 689 N N . VAL A 1 89 ? -2.884 -3.498 5.480 1.00 86.12 89 VAL A N 1
ATOM 690 C CA . VAL A 1 89 ? -3.687 -3.665 4.266 1.00 86.12 89 VAL A CA 1
ATOM 691 C C . VAL A 1 89 ? -2.791 -3.804 3.038 1.00 86.12 89 VAL A C 1
ATOM 693 O O . VAL A 1 89 ? -3.032 -4.710 2.243 1.00 86.12 89 VAL A O 1
ATOM 696 N N . ILE A 1 90 ? -1.741 -2.989 2.915 1.00 87.75 90 ILE A N 1
ATOM 697 C CA . ILE A 1 90 ? -0.746 -3.103 1.836 1.00 87.75 90 ILE A CA 1
ATOM 698 C C . ILE A 1 90 ? -0.084 -4.482 1.869 1.00 87.75 90 ILE A C 1
ATOM 700 O O . ILE A 1 90 ? -0.187 -5.218 0.892 1.00 87.75 90 ILE A O 1
ATOM 704 N N . ASN A 1 91 ? 0.441 -4.906 3.022 1.00 89.50 91 ASN A N 1
ATOM 705 C CA . ASN A 1 91 ? 1.081 -6.218 3.176 1.00 89.50 91 ASN A CA 1
ATOM 706 C C . ASN A 1 91 ? 0.146 -7.385 2.819 1.00 89.50 91 ASN A C 1
ATOM 708 O O . ASN A 1 91 ? 0.592 -8.451 2.395 1.00 89.50 91 ASN A O 1
ATOM 712 N N . ARG A 1 92 ? -1.168 -7.227 3.027 1.00 87.88 92 ARG A N 1
ATOM 713 C CA . ARG A 1 92 ? -2.163 -8.225 2.616 1.00 87.88 92 ARG A CA 1
ATOM 714 C C . ARG A 1 92 ? -2.409 -8.199 1.108 1.00 87.88 92 ARG A C 1
ATOM 716 O O . ARG A 1 92 ? -2.612 -9.260 0.526 1.00 87.88 92 ARG A O 1
ATOM 723 N N . LEU A 1 93 ? -2.436 -7.014 0.502 1.00 86.75 93 LEU A N 1
ATOM 724 C CA . LEU A 1 93 ? -2.663 -6.828 -0.931 1.00 86.75 93 LEU A CA 1
ATOM 725 C C . LEU A 1 93 ? -1.471 -7.300 -1.762 1.00 86.75 93 LEU A C 1
ATOM 727 O O . LEU A 1 93 ? -1.687 -7.951 -2.773 1.00 86.75 93 LEU A O 1
ATOM 731 N N . GLU A 1 94 ? -0.241 -7.058 -1.318 1.00 86.88 94 GLU A N 1
ATOM 732 C CA . GLU A 1 94 ? 0.972 -7.546 -1.994 1.00 86.88 94 GLU A CA 1
ATOM 733 C C . GLU A 1 94 ? 1.047 -9.078 -2.052 1.00 86.88 94 GLU A C 1
ATOM 735 O O . GLU A 1 94 ? 1.613 -9.647 -2.980 1.00 86.88 94 GLU A O 1
ATOM 740 N N . LYS A 1 95 ? 0.422 -9.761 -1.087 1.00 87.38 95 LYS A N 1
ATOM 741 C CA . LYS A 1 95 ? 0.300 -11.225 -1.074 1.00 87.38 95 LYS A CA 1
ATOM 742 C C . LYS A 1 95 ? -0.810 -11.751 -1.990 1.00 87.38 95 LYS A C 1
ATOM 744 O O . LYS A 1 95 ? -0.893 -12.962 -2.191 1.00 87.38 95 LYS A O 1
ATOM 749 N N . ASP A 1 96 ? -1.688 -10.896 -2.520 1.00 83.94 96 ASP A N 1
ATOM 750 C CA . ASP A 1 96 ? -2.728 -11.328 -3.456 1.00 83.94 96 ASP A CA 1
ATOM 751 C C . ASP A 1 96 ? -2.099 -11.559 -4.842 1.00 83.94 96 ASP A C 1
ATOM 753 O O . ASP A 1 96 ? -1.584 -10.620 -5.452 1.00 83.94 96 ASP A O 1
ATOM 757 N N . PRO A 1 97 ? -2.175 -12.778 -5.410 1.00 84.19 97 PRO A N 1
ATOM 758 C CA . PRO A 1 97 ? -1.542 -13.087 -6.692 1.00 84.19 97 PRO A CA 1
ATOM 759 C C . PRO A 1 97 ? -2.082 -12.248 -7.861 1.00 84.19 97 PRO A C 1
ATOM 761 O O . PRO A 1 97 ? -1.427 -12.172 -8.907 1.00 84.19 97 PRO A O 1
ATOM 764 N N . ASN A 1 98 ? -3.257 -11.625 -7.710 1.00 83.25 98 ASN A N 1
ATOM 765 C CA . ASN A 1 98 ? -3.883 -10.780 -8.725 1.00 83.25 98 ASN A CA 1
ATOM 766 C C . ASN A 1 98 ? -3.467 -9.301 -8.632 1.00 83.25 98 ASN A C 1
ATOM 768 O O . ASN A 1 98 ? -3.783 -8.537 -9.551 1.00 83.25 98 ASN A O 1
ATOM 772 N N . VAL A 1 99 ? -2.798 -8.891 -7.553 1.00 86.00 99 VAL A N 1
ATOM 773 C CA . VAL A 1 99 ? -2.285 -7.530 -7.363 1.00 86.00 99 VAL A CA 1
ATOM 774 C C . VAL A 1 99 ? -0.909 -7.421 -8.017 1.00 86.00 99 VAL A C 1
ATOM 776 O O . VAL A 1 99 ? -0.087 -8.329 -7.940 1.00 86.00 99 VAL A O 1
ATOM 779 N N . GLU A 1 100 ? -0.704 -6.334 -8.751 1.00 88.88 100 GLU A N 1
ATOM 780 C CA . GLU A 1 100 ? 0.577 -5.970 -9.359 1.00 88.88 100 GLU A CA 1
ATOM 781 C C . GLU A 1 100 ? 1.416 -5.170 -8.361 1.00 88.88 100 GLU A C 1
ATOM 783 O O . GLU A 1 100 ? 2.567 -5.516 -8.132 1.00 88.88 100 GLU A O 1
ATOM 788 N N . TYR A 1 101 ? 0.814 -4.156 -7.729 1.00 88.31 101 TYR A N 1
ATOM 789 C CA . TYR A 1 101 ? 1.410 -3.417 -6.616 1.00 88.31 101 TYR A CA 1
ATOM 790 C C . TYR A 1 101 ? 0.332 -2.767 -5.737 1.00 88.31 101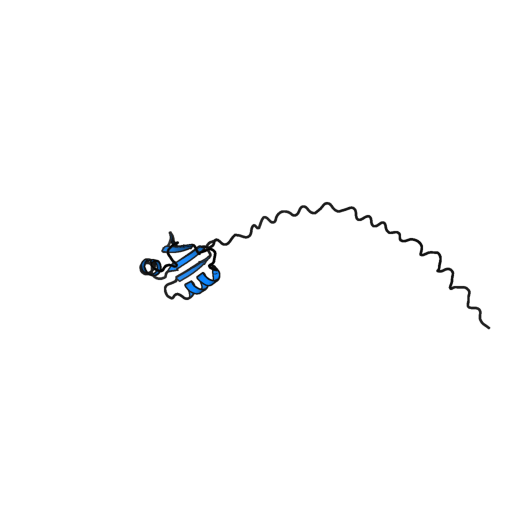 TYR A C 1
ATOM 792 O O . TYR A 1 101 ? -0.803 -2.540 -6.185 1.00 88.31 101 TYR A O 1
ATOM 800 N N . ALA A 1 102 ? 0.696 -2.442 -4.496 1.00 89.31 102 ALA A N 1
ATOM 801 C CA . ALA A 1 102 ? -0.117 -1.657 -3.575 1.00 89.31 102 ALA A CA 1
ATOM 802 C C . ALA A 1 102 ? 0.754 -0.623 -2.851 1.00 89.31 102 ALA A C 1
ATOM 804 O O . ALA A 1 102 ? 1.804 -0.963 -2.326 1.00 89.31 102 ALA A O 1
ATOM 805 N N . GLU A 1 103 ? 0.307 0.629 -2.801 1.00 88.06 103 GLU A N 1
ATOM 806 C CA . GLU A 1 103 ? 1.073 1.743 -2.237 1.00 88.06 103 GLU A CA 1
ATOM 807 C C . GLU A 1 103 ? 0.181 2.653 -1.382 1.00 88.06 103 GLU A C 1
ATOM 809 O O . GLU A 1 103 ? -1.011 2.806 -1.667 1.00 88.06 103 GLU A O 1
ATOM 814 N N . PRO A 1 104 ? 0.721 3.286 -0.332 1.00 86.62 104 PRO A N 1
ATOM 815 C CA . PRO A 1 104 ? 0.005 4.326 0.395 1.00 86.62 104 PRO A CA 1
ATOM 816 C C . PRO A 1 104 ? -0.180 5.569 -0.489 1.00 86.62 104 PRO A C 1
ATOM 818 O O . PRO A 1 104 ? 0.694 5.930 -1.270 1.00 86.62 104 PRO A O 1
ATOM 821 N N . A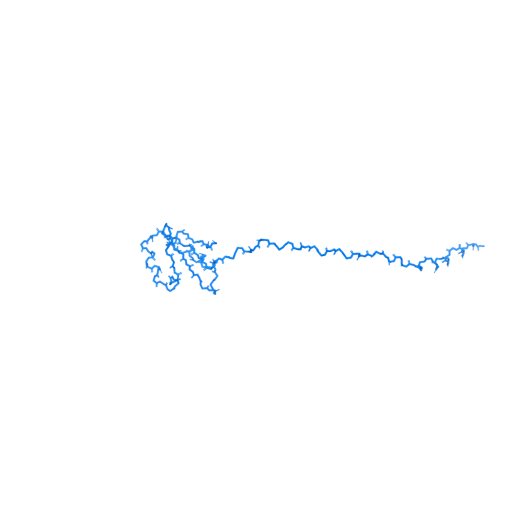SN A 1 105 ? -1.328 6.235 -0.366 1.00 85.06 105 ASN A N 1
ATOM 822 C CA . ASN A 1 105 ? -1.608 7.482 -1.080 1.00 85.06 105 ASN A CA 1
ATOM 823 C C . ASN A 1 105 ? -1.235 8.678 -0.179 1.00 85.06 105 ASN A C 1
ATOM 825 O O . ASN A 1 105 ? -1.809 8.818 0.909 1.00 85.06 105 ASN A O 1
ATOM 829 N N . TYR A 1 106 ? -0.284 9.512 -0.605 1.00 71.75 106 TYR A N 1
ATOM 830 C CA . TYR A 1 106 ? 0.225 10.667 0.154 1.00 71.75 106 TYR A CA 1
ATOM 831 C C . TYR A 1 106 ? -0.362 11.994 -0.324 1.00 71.75 106 TYR A C 1
ATOM 833 O O . TYR A 1 106 ? -0.520 12.170 -1.551 1.00 71.75 106 TYR A O 1
#

Radius of gyration: 36.46 Å; chains: 1; bounding box: 80×51×88 Å

Foldseek 3Di:
DDDDDPDPPVPPPPPPDDPPDPPPPPDPDPPPPPPPCPPPPQAQKKKWAWPDLVCCVVVCVDPQNPQWDQDPPSIIIGRDDPPDDQVVVQVVQVPPPGTPHMGTDD